Protein AF-A0A497QIM3-F1 (afdb_monomer_lite)

Structure (mmCIF, N/CA/C/O backbone):
data_AF-A0A497QIM3-F1
#
_entry.id   AF-A0A497QIM3-F1
#
loop_
_atom_site.group_PDB
_atom_site.id
_atom_site.type_symbol
_atom_site.label_atom_id
_atom_site.label_alt_id
_atom_site.label_comp_id
_atom_site.label_asym_id
_atom_site.label_entity_id
_atom_site.label_seq_id
_atom_site.pdbx_PDB_ins_code
_atom_site.Cartn_x
_atom_site.Cartn_y
_atom_site.Cartn_z
_atom_site.occupancy
_atom_site.B_iso_or_equiv
_atom_site.auth_seq_id
_atom_site.auth_comp_id
_atom_site.auth_asym_id
_atom_site.auth_atom_id
_atom_site.pdbx_PDB_model_num
ATOM 1 N N . MET A 1 1 ? -35.824 -14.764 31.416 1.00 35.06 1 MET A N 1
ATOM 2 C CA . MET A 1 1 ? -34.362 -14.624 31.220 1.00 35.06 1 MET A CA 1
ATOM 3 C C . MET A 1 1 ? -33.810 -15.926 30.644 1.00 35.06 1 MET A C 1
ATOM 5 O O . MET A 1 1 ? -33.451 -16.794 31.422 1.00 35.06 1 MET A O 1
ATOM 9 N N . ASN A 1 2 ? -33.848 -16.129 29.317 1.00 35.41 2 ASN A N 1
ATOM 10 C CA . ASN A 1 2 ? -33.230 -17.309 28.680 1.00 35.41 2 ASN A CA 1
ATOM 11 C C . ASN A 1 2 ? -33.174 -17.213 27.134 1.00 35.41 2 ASN A C 1
ATOM 13 O O . ASN A 1 2 ? -33.778 -18.017 26.432 1.00 35.41 2 ASN A O 1
ATOM 17 N N . SER A 1 3 ? -32.449 -16.236 26.577 1.00 32.94 3 SER A N 1
ATOM 18 C CA . SER A 1 3 ? -32.143 -16.199 25.126 1.00 32.94 3 SER A CA 1
ATOM 19 C C . SER A 1 3 ? -30.657 -15.991 24.793 1.00 32.94 3 SER A C 1
ATOM 21 O O . SER A 1 3 ? -30.294 -15.920 23.626 1.00 32.94 3 SER A O 1
ATOM 23 N N . GLN A 1 4 ? -29.773 -15.953 25.796 1.00 33.53 4 GLN A N 1
ATOM 24 C CA . GLN A 1 4 ? -28.358 -15.574 25.641 1.00 33.53 4 GLN A CA 1
ATOM 25 C C . GLN A 1 4 ? -27.407 -16.740 25.291 1.00 33.53 4 GLN A C 1
ATOM 27 O O . GLN A 1 4 ? -26.191 -16.570 25.295 1.00 33.53 4 GLN A O 1
ATOM 32 N N . LYS A 1 5 ? -27.930 -17.947 25.036 1.00 36.66 5 LYS A N 1
ATOM 33 C CA . LYS A 1 5 ? -27.136 -19.149 24.732 1.00 36.66 5 LYS A CA 1
ATOM 34 C C . LYS A 1 5 ? -27.319 -19.541 23.267 1.00 36.66 5 LYS A C 1
ATOM 36 O O . LYS A 1 5 ? -28.391 -20.018 22.908 1.00 36.66 5 LYS A O 1
ATOM 41 N N . ARG A 1 6 ? -26.219 -19.472 22.504 1.00 36.50 6 ARG A N 1
ATOM 42 C CA . ARG A 1 6 ? -26.021 -19.877 21.092 1.00 36.50 6 ARG A CA 1
ATOM 43 C C . ARG A 1 6 ? -26.348 -18.791 20.062 1.00 36.50 6 ARG A C 1
ATOM 45 O O . ARG A 1 6 ? -27.516 -18.636 19.729 1.00 36.50 6 ARG A O 1
ATOM 52 N N . LYS A 1 7 ? -25.315 -18.179 19.458 1.00 31.31 7 LYS A N 1
ATOM 53 C CA . LYS A 1 7 ? -25.100 -18.278 17.992 1.00 31.31 7 LYS A CA 1
ATOM 54 C C . LYS A 1 7 ? -23.905 -17.541 17.390 1.00 31.31 7 LYS A C 1
ATOM 56 O O . LYS A 1 7 ? -23.619 -17.818 16.235 1.00 31.31 7 LYS A O 1
ATOM 61 N N . ASP A 1 8 ? -23.139 -16.749 18.127 1.00 39.38 8 ASP A N 1
ATOM 62 C CA . ASP A 1 8 ? -22.091 -15.957 17.468 1.00 39.38 8 ASP A CA 1
ATOM 63 C C . ASP A 1 8 ? -20.700 -16.537 17.743 1.00 39.38 8 ASP A C 1
ATOM 65 O O . ASP A 1 8 ? -19.794 -15.860 18.223 1.00 39.38 8 ASP A O 1
ATOM 69 N N . LEU A 1 9 ? -20.509 -17.819 17.403 1.00 42.84 9 LEU A N 1
ATOM 70 C CA . LEU A 1 9 ? -19.175 -18.305 17.040 1.00 42.84 9 LEU A CA 1
ATOM 71 C C . LEU A 1 9 ? -18.867 -17.682 15.667 1.00 42.84 9 LEU A C 1
ATOM 73 O O . LEU A 1 9 ? -18.979 -18.321 14.624 1.00 42.84 9 LEU A O 1
ATOM 77 N N . ASN A 1 10 ? -18.626 -16.369 15.673 1.00 42.66 10 ASN A N 1
ATOM 78 C CA . ASN A 1 10 ? -18.356 -15.573 14.489 1.00 42.66 10 ASN A CA 1
ATOM 79 C C . ASN A 1 10 ? -17.142 -16.190 13.800 1.00 42.66 10 ASN A C 1
ATOM 81 O O . ASN A 1 10 ? -16.040 -16.195 14.353 1.00 42.66 10 ASN A O 1
ATOM 85 N N . TRP A 1 11 ? -17.363 -16.748 12.610 1.00 36.38 11 TRP A N 1
ATOM 86 C CA . TRP A 1 11 ? -16.309 -17.285 11.768 1.00 36.38 11 TRP A CA 1
ATOM 87 C C . TRP A 1 11 ? -15.350 -16.135 11.480 1.00 36.38 11 TRP A C 1
ATOM 89 O O . TRP A 1 11 ? -15.627 -15.269 10.647 1.00 36.38 11 TRP A O 1
ATOM 99 N N . LYS A 1 12 ? -14.237 -16.076 12.217 1.00 45.31 12 LYS A N 1
ATOM 100 C CA . LYS A 1 12 ? -13.144 -15.179 11.879 1.00 45.31 12 LYS A CA 1
ATOM 101 C C . LYS A 1 12 ? -12.632 -15.653 10.533 1.00 45.31 12 LYS A C 1
ATOM 103 O O . LYS A 1 12 ? -11.902 -16.634 10.434 1.00 45.31 12 LYS A O 1
ATOM 108 N N . ILE A 1 13 ? -13.061 -14.972 9.478 1.00 45.31 13 ILE A N 1
ATOM 109 C CA . ILE A 1 13 ? -12.403 -15.070 8.183 1.00 45.31 13 ILE A CA 1
ATOM 110 C C . ILE A 1 13 ? -10.922 -14.778 8.437 1.00 45.31 13 ILE A C 1
ATOM 112 O O . ILE A 1 13 ? -10.604 -13.932 9.272 1.00 45.31 13 ILE A O 1
ATOM 116 N N . LEU A 1 14 ? -10.031 -15.442 7.700 1.00 45.78 14 LEU A N 1
ATOM 117 C CA . LEU A 1 14 ? -8.564 -15.307 7.745 1.00 45.78 14 LEU A CA 1
ATOM 118 C C . LEU A 1 14 ? -8.046 -13.843 7.815 1.00 45.78 14 LEU A C 1
ATOM 120 O O . LEU A 1 14 ? -6.901 -13.591 8.169 1.00 45.78 14 LEU A O 1
ATOM 124 N N . LEU A 1 15 ? -8.900 -12.878 7.456 1.00 42.69 15 LEU A N 1
ATOM 125 C CA . LEU A 1 15 ? -8.660 -11.439 7.333 1.00 42.69 15 LEU A CA 1
ATOM 126 C C . LEU A 1 15 ? -9.148 -10.617 8.548 1.00 42.69 15 LEU A C 1
ATOM 128 O O . LEU A 1 15 ? -8.790 -9.446 8.695 1.00 42.69 15 LEU A O 1
ATOM 132 N N . SER A 1 16 ? -9.961 -11.207 9.425 1.00 47.41 16 SER A N 1
ATOM 133 C CA . SER A 1 16 ? -10.531 -10.576 10.619 1.00 47.41 16 SER A CA 1
ATOM 134 C C . SER A 1 16 ? -9.664 -10.898 11.834 1.00 47.41 16 SER A C 1
ATOM 136 O O . SER A 1 16 ? -9.977 -11.749 12.661 1.00 47.41 16 SER A O 1
ATOM 138 N N . HIS A 1 17 ? -8.537 -10.194 11.934 1.00 54.44 17 HIS A N 1
ATOM 139 C CA . HIS A 1 17 ? -7.589 -10.346 13.041 1.00 54.44 17 HIS A CA 1
ATOM 140 C C . HIS A 1 17 ? -8.057 -9.677 14.347 1.00 54.44 17 HIS A C 1
ATOM 142 O O . HIS A 1 17 ? -7.423 -9.848 15.385 1.00 54.44 17 HIS A O 1
ATOM 148 N N . HIS A 1 18 ? -9.160 -8.922 14.330 1.00 54.28 18 HIS A N 1
ATOM 149 C CA . HIS A 1 18 ? -9.648 -8.234 15.522 1.00 54.28 18 HIS A CA 1
ATOM 150 C C . HIS A 1 18 ? -10.508 -9.145 16.421 1.00 54.28 18 HIS A C 1
ATOM 152 O O . HIS A 1 18 ? -11.217 -10.027 15.929 1.00 54.28 18 HIS A O 1
ATOM 158 N N . PRO A 1 19 ? -10.449 -8.962 17.752 1.00 55.12 19 PRO A N 1
ATOM 159 C CA . PRO A 1 19 ? -11.425 -9.518 18.687 1.00 55.12 19 PRO A CA 1
ATOM 160 C C . PRO A 1 19 ? -12.845 -9.090 18.308 1.00 55.12 19 PRO A C 1
ATOM 162 O O . PRO A 1 19 ? -13.041 -7.946 17.896 1.00 55.12 19 PRO A O 1
ATOM 165 N N . SER A 1 20 ? -13.837 -9.956 18.526 1.00 57.44 20 SER A N 1
ATOM 166 C CA . SER A 1 20 ? -15.252 -9.561 18.505 1.00 57.44 20 SER A CA 1
ATOM 167 C C . SER A 1 20 ? -15.538 -8.731 19.764 1.00 57.44 20 SER A C 1
ATOM 169 O O . SER A 1 20 ? -16.078 -9.228 20.745 1.00 57.44 20 SER A O 1
ATOM 171 N N . CYS A 1 21 ? -15.051 -7.491 19.783 1.00 63.94 21 CYS A N 1
ATOM 172 C CA . CYS A 1 21 ? -15.112 -6.577 20.917 1.00 63.94 21 CYS A CA 1
ATOM 173 C C . CYS A 1 21 ? -15.753 -5.253 20.466 1.00 63.94 21 CYS A C 1
ATOM 175 O O . CYS A 1 21 ? -15.359 -4.735 19.416 1.00 63.94 21 CYS A O 1
ATOM 177 N N . PRO A 1 22 ? -16.688 -4.668 21.247 1.00 63.84 22 PRO A N 1
ATOM 178 C CA . PRO A 1 22 ? -17.371 -3.417 20.894 1.00 63.84 22 PRO A CA 1
ATOM 179 C C . PRO A 1 22 ? -16.413 -2.263 20.569 1.00 63.84 22 PRO A C 1
ATOM 181 O O . PRO A 1 22 ? -16.689 -1.438 19.705 1.00 63.84 22 PRO A O 1
ATOM 184 N N . ALA A 1 23 ? -15.230 -2.247 21.192 1.00 61.44 23 ALA A N 1
ATOM 185 C CA . ALA A 1 23 ? -14.195 -1.249 20.925 1.00 61.44 23 ALA A CA 1
ATOM 186 C C . ALA A 1 23 ? -13.666 -1.269 19.472 1.00 61.44 23 ALA A C 1
ATOM 188 O O . ALA A 1 23 ? -13.084 -0.286 19.018 1.00 61.44 23 ALA A O 1
ATOM 189 N N . TYR A 1 24 ? -13.873 -2.364 18.731 1.00 65.38 24 TYR A N 1
ATOM 190 C CA . TYR A 1 24 ? -13.422 -2.544 17.347 1.00 65.38 24 TYR A CA 1
ATOM 191 C C . TYR A 1 24 ? -14.570 -2.555 16.322 1.00 65.38 24 TYR A C 1
ATOM 193 O O . TYR A 1 24 ? -14.322 -2.779 15.138 1.00 65.38 24 TYR A O 1
ATOM 201 N N . GLU A 1 25 ? -15.809 -2.240 16.714 1.00 67.50 25 GLU A N 1
ATOM 202 C CA . GLU A 1 25 ? -16.982 -2.239 15.817 1.00 67.50 25 GLU A CA 1
ATOM 203 C C . GLU A 1 25 ? -16.851 -1.246 14.638 1.00 67.50 25 GLU A C 1
ATOM 205 O O . GLU A 1 25 ? -17.454 -1.398 13.572 1.00 67.50 25 GLU A O 1
ATOM 210 N N . ASN A 1 26 ? -15.988 -0.237 14.788 1.00 68.00 26 ASN A N 1
ATOM 211 C CA . ASN A 1 26 ? -15.652 0.727 13.736 1.00 68.00 26 ASN A CA 1
ATOM 212 C C . ASN A 1 26 ? -14.517 0.274 12.795 1.00 68.00 26 ASN A C 1
ATOM 214 O O . ASN A 1 26 ? -14.094 1.021 11.908 1.00 68.00 26 ASN A O 1
ATOM 218 N N . HIS A 1 27 ? -13.986 -0.933 12.983 1.00 69.25 27 HIS A N 1
ATOM 219 C CA . HIS A 1 27 ? -12.956 -1.539 12.132 1.00 69.25 27 HIS A CA 1
ATOM 220 C C . HIS A 1 27 ? -13.502 -2.670 11.256 1.00 69.25 27 HIS A C 1
ATOM 222 O O . HIS A 1 27 ? -12.834 -3.082 10.301 1.00 69.25 27 HIS A O 1
ATOM 228 N N . THR A 1 28 ? -14.722 -3.124 11.538 1.00 73.00 28 THR A N 1
ATOM 229 C CA . THR A 1 28 ? -15.399 -4.187 10.805 1.00 73.00 28 THR A CA 1
ATOM 230 C C . THR A 1 28 ? -16.714 -3.701 10.194 1.00 73.00 28 THR A C 1
ATOM 232 O O . THR A 1 28 ? -17.283 -2.671 10.570 1.00 73.00 28 THR A O 1
ATOM 235 N N . PHE A 1 29 ? -17.192 -4.434 9.195 1.00 73.62 29 PHE A N 1
ATOM 236 C CA . PHE A 1 29 ? -18.553 -4.316 8.683 1.00 73.62 29 PHE A CA 1
ATOM 237 C C . PHE A 1 29 ? -19.108 -5.712 8.392 1.00 73.62 29 PHE A C 1
ATOM 239 O O . PHE A 1 29 ? -18.349 -6.651 8.147 1.00 73.62 29 PHE A O 1
ATOM 246 N N . LYS A 1 30 ? -20.435 -5.852 8.449 1.00 74.50 30 LYS A N 1
ATOM 247 C CA . LYS A 1 30 ? -21.122 -7.119 8.186 1.00 74.50 30 LYS A CA 1
ATOM 248 C C . LYS A 1 30 ? -21.585 -7.162 6.736 1.00 74.50 30 LYS A C 1
ATOM 250 O O . LYS A 1 30 ? -22.287 -6.257 6.291 1.00 74.50 30 LYS A O 1
ATOM 255 N N . LEU A 1 31 ? -21.208 -8.213 6.015 1.00 76.69 31 LEU A N 1
ATOM 256 C CA . LEU A 1 31 ? -21.650 -8.476 4.646 1.00 76.69 31 LEU A CA 1
ATOM 257 C C . LEU A 1 31 ? -21.950 -9.970 4.504 1.00 76.69 31 LEU A C 1
ATOM 259 O O . LEU A 1 31 ? -21.111 -10.796 4.857 1.00 76.69 31 LEU A O 1
ATOM 263 N N . PHE A 1 32 ? -23.148 -10.314 4.020 1.00 72.94 32 PHE A N 1
ATOM 264 C CA . PHE A 1 32 ? -23.642 -11.699 3.918 1.00 72.94 32 PHE A CA 1
ATOM 265 C C . PHE A 1 32 ? -23.558 -12.501 5.232 1.00 72.94 32 PHE A C 1
ATOM 267 O O . PHE A 1 32 ? -23.249 -13.687 5.231 1.00 72.94 32 PHE A O 1
ATOM 274 N N . GLY A 1 33 ? -23.802 -11.846 6.371 1.00 69.44 33 GLY A N 1
ATOM 275 C CA . GLY A 1 33 ? -23.713 -12.480 7.692 1.00 69.44 33 GLY A CA 1
ATOM 276 C C . GLY A 1 33 ? -22.284 -12.736 8.188 1.00 69.44 33 GLY A C 1
ATOM 277 O O . GLY A 1 33 ? -22.120 -13.269 9.279 1.00 69.44 33 GLY A O 1
ATOM 278 N N . LEU A 1 34 ? -21.261 -12.329 7.429 1.00 69.06 34 LEU A N 1
ATOM 279 C CA . LEU A 1 34 ? -19.849 -12.458 7.785 1.00 69.06 34 LEU A CA 1
ATOM 280 C C . LEU A 1 34 ? -19.259 -11.099 8.188 1.00 69.06 34 LEU A C 1
ATOM 282 O O . LEU A 1 34 ? -19.627 -10.062 7.632 1.00 69.06 34 LEU A O 1
ATOM 286 N N . GLU A 1 35 ? -18.328 -11.101 9.145 1.00 69.75 35 GLU A N 1
ATOM 287 C CA . GLU A 1 35 ? -17.617 -9.901 9.602 1.00 69.75 35 GLU A CA 1
ATOM 288 C C . GLU A 1 35 ? -16.301 -9.706 8.846 1.00 69.75 35 GLU A C 1
ATOM 290 O O . GLU A 1 35 ? -15.386 -10.531 8.921 1.00 69.75 35 GLU A O 1
ATOM 295 N N . TRP A 1 36 ? -16.189 -8.572 8.156 1.00 73.31 36 TRP A N 1
ATOM 296 C CA . TRP A 1 36 ? -15.047 -8.225 7.317 1.00 73.31 36 TRP A CA 1
ATOM 297 C C . TRP A 1 36 ? -14.266 -7.052 7.898 1.00 73.31 36 TRP A C 1
ATOM 299 O O . TRP A 1 36 ? -14.839 -6.019 8.249 1.00 73.31 36 TRP A O 1
ATOM 309 N N . CYS A 1 37 ? -12.938 -7.175 7.942 1.00 78.81 37 CYS A N 1
ATOM 310 C CA . CYS A 1 37 ? -12.051 -6.054 8.237 1.00 78.81 37 CYS A CA 1
ATOM 311 C C . CYS A 1 37 ? -12.083 -5.044 7.082 1.00 78.81 37 CYS A C 1
ATOM 313 O O . CYS A 1 37 ? -11.696 -5.378 5.960 1.00 78.81 37 CYS A O 1
ATOM 315 N N . ILE A 1 38 ? -12.470 -3.794 7.364 1.00 79.69 38 ILE A N 1
ATOM 316 C CA . ILE A 1 38 ? -12.506 -2.705 6.368 1.00 79.69 38 ILE A CA 1
ATOM 317 C C . ILE A 1 38 ? -11.143 -2.560 5.678 1.00 79.69 38 ILE A C 1
ATOM 319 O O . ILE A 1 38 ? -11.066 -2.390 4.464 1.00 79.69 38 ILE A O 1
ATOM 323 N N . GLY A 1 39 ? -10.058 -2.661 6.453 1.00 76.00 39 GLY A N 1
ATOM 324 C CA . GLY A 1 39 ? -8.698 -2.512 5.945 1.00 76.00 39 GLY A CA 1
ATOM 325 C C . GLY A 1 39 ? -8.321 -3.579 4.921 1.00 76.00 39 GLY A C 1
ATOM 326 O O . GLY A 1 39 ? -7.822 -3.237 3.857 1.00 76.00 39 GLY A O 1
ATOM 327 N N . CYS A 1 40 ? -8.583 -4.850 5.219 1.00 79.50 40 CYS A N 1
ATOM 328 C CA . CYS A 1 40 ? -8.202 -5.956 4.342 1.00 79.50 40 CYS A CA 1
ATOM 329 C C . CYS A 1 40 ? -9.155 -6.098 3.151 1.00 79.50 40 CYS A C 1
ATOM 331 O O . CYS A 1 40 ? -8.703 -6.310 2.028 1.00 79.50 40 CYS A O 1
ATOM 333 N N . PHE A 1 41 ? -10.461 -5.944 3.388 1.00 85.88 41 PHE A N 1
ATOM 334 C CA . PHE A 1 41 ? -11.473 -6.090 2.346 1.00 85.88 41 PHE A CA 1
ATOM 335 C C . PHE A 1 41 ? -11.386 -4.993 1.286 1.00 85.88 41 PHE A C 1
ATOM 337 O O . PHE A 1 41 ? -11.639 -5.265 0.123 1.00 85.88 41 PHE A O 1
ATOM 344 N N . ILE A 1 42 ? -11.017 -3.766 1.662 1.00 88.44 42 ILE A N 1
ATOM 345 C CA . ILE A 1 42 ? -10.811 -2.688 0.689 1.00 88.44 42 ILE A CA 1
ATOM 346 C C . ILE A 1 42 ? -9.366 -2.675 0.187 1.00 88.44 42 ILE A C 1
ATOM 348 O O . ILE A 1 42 ? -9.128 -2.590 -1.012 1.00 88.44 42 ILE A O 1
ATOM 352 N N . GLY A 1 43 ? -8.389 -2.802 1.088 1.00 87.69 43 GLY A N 1
ATOM 353 C CA . GLY A 1 43 ? -6.976 -2.647 0.751 1.00 87.69 43 GLY A CA 1
ATOM 354 C C . GLY A 1 43 ? -6.469 -3.664 -0.272 1.00 87.69 43 GLY A C 1
ATOM 355 O O . GLY A 1 43 ? -5.807 -3.267 -1.228 1.00 87.69 43 GLY A O 1
ATOM 356 N N . PHE A 1 44 ? -6.792 -4.956 -0.118 1.00 86.88 44 PHE A N 1
ATOM 357 C CA . PHE A 1 44 ? -6.284 -5.987 -1.033 1.00 86.88 44 PHE A CA 1
ATOM 358 C C . PHE A 1 44 ? -6.877 -5.898 -2.443 1.00 86.88 44 PHE A C 1
ATOM 360 O O . PHE A 1 44 ? -6.093 -5.879 -3.395 1.00 86.88 44 PHE A O 1
ATOM 367 N N . PRO A 1 45 ? -8.207 -5.774 -2.629 1.00 92.50 45 PRO A N 1
ATOM 368 C CA . PRO A 1 45 ? -8.761 -5.559 -3.961 1.00 92.50 45 PRO A CA 1
ATOM 369 C C . PRO A 1 45 ? -8.266 -4.263 -4.602 1.00 92.50 45 PRO A C 1
ATOM 371 O O . PRO A 1 45 ? -7.955 -4.263 -5.789 1.00 92.50 45 PRO A O 1
ATOM 374 N N . SER A 1 46 ? -8.127 -3.175 -3.835 1.00 94.44 46 SER A N 1
ATOM 375 C CA . SER A 1 46 ? -7.589 -1.916 -4.363 1.00 94.44 46 SER A CA 1
ATOM 376 C C . SER A 1 46 ? -6.128 -2.031 -4.797 1.00 94.44 46 SER A C 1
ATOM 378 O O . SER A 1 46 ? -5.770 -1.486 -5.837 1.00 94.44 46 SER A O 1
ATOM 380 N N . LEU A 1 47 ? -5.297 -2.780 -4.065 1.00 93.81 47 LEU A N 1
ATOM 381 C CA . LEU A 1 47 ? -3.925 -3.090 -4.478 1.00 93.81 47 LEU A CA 1
ATOM 382 C C . LEU A 1 47 ? -3.893 -3.866 -5.794 1.00 93.81 47 LEU A C 1
ATOM 384 O O . LEU A 1 47 ? -3.207 -3.458 -6.729 1.00 93.81 47 LEU A O 1
ATOM 388 N N . ALA A 1 48 ? -4.659 -4.955 -5.882 1.00 94.62 48 ALA A N 1
ATOM 389 C CA . ALA A 1 48 ? -4.735 -5.766 -7.092 1.00 94.62 48 ALA A CA 1
ATOM 390 C C . ALA A 1 48 ? -5.222 -4.939 -8.293 1.00 94.62 48 ALA A C 1
ATOM 392 O O . ALA A 1 48 ? -4.621 -4.988 -9.365 1.00 94.62 48 ALA A O 1
ATOM 393 N N . MET A 1 49 ? -6.258 -4.119 -8.095 1.00 95.69 49 MET A N 1
ATOM 394 C CA . MET A 1 49 ? -6.780 -3.222 -9.123 1.00 95.69 49 MET A CA 1
ATOM 395 C C . MET A 1 49 ? -5.733 -2.192 -9.561 1.00 95.69 49 MET A C 1
ATOM 397 O O . MET A 1 49 ? -5.535 -1.992 -10.757 1.00 95.69 49 MET A O 1
ATOM 401 N N . GLY A 1 50 ? -5.017 -1.579 -8.612 1.00 96.19 50 GLY A N 1
ATOM 402 C CA . GLY A 1 50 ? -3.934 -0.638 -8.902 1.00 96.19 50 GLY A CA 1
ATOM 403 C C . GLY A 1 50 ? -2.819 -1.267 -9.738 1.00 96.19 50 GLY A C 1
ATOM 404 O O . GLY A 1 50 ? -2.361 -0.651 -10.698 1.00 96.19 50 GLY A O 1
ATOM 405 N N . ILE A 1 51 ? -2.435 -2.512 -9.431 1.00 96.38 51 ILE A N 1
ATOM 406 C CA . ILE A 1 51 ? -1.440 -3.269 -10.206 1.00 96.38 51 ILE A CA 1
ATOM 407 C C . ILE A 1 51 ? -1.940 -3.520 -11.632 1.00 96.38 51 ILE A C 1
ATOM 409 O O . ILE A 1 51 ? -1.237 -3.199 -12.587 1.00 96.38 51 ILE A O 1
ATOM 413 N N . ILE A 1 52 ? -3.151 -4.064 -11.788 1.00 96.75 52 ILE A N 1
ATOM 414 C CA . ILE A 1 52 ? -3.709 -4.416 -13.103 1.00 96.75 52 ILE A CA 1
ATOM 415 C C . ILE A 1 52 ? -3.835 -3.167 -13.982 1.00 96.75 52 ILE A C 1
ATOM 417 O O . ILE A 1 52 ? -3.332 -3.151 -15.105 1.00 96.75 52 ILE A O 1
ATOM 421 N N . LEU A 1 53 ? -4.454 -2.104 -13.462 1.00 95.56 53 LEU A N 1
ATOM 422 C CA . LEU A 1 53 ? -4.679 -0.871 -14.215 1.00 95.56 53 LEU A CA 1
ATOM 423 C C . LEU A 1 53 ? -3.364 -0.170 -14.571 1.00 95.56 53 LEU A C 1
ATOM 425 O O . LEU A 1 53 ? -3.192 0.246 -15.716 1.00 95.56 53 LEU A O 1
ATOM 429 N N . SER A 1 54 ? -2.425 -0.069 -13.622 1.00 95.94 54 SER A N 1
ATOM 430 C CA . SER A 1 54 ? -1.115 0.541 -13.878 1.00 95.94 54 SER A CA 1
ATOM 431 C C . SER A 1 54 ? -0.328 -0.254 -14.921 1.00 95.94 54 SER A C 1
ATOM 433 O O . SER A 1 54 ? 0.204 0.325 -15.868 1.00 95.94 54 SER A O 1
ATOM 435 N N . HIS A 1 55 ? -0.327 -1.587 -14.817 1.00 95.75 55 HIS A N 1
ATOM 436 C CA . HIS A 1 55 ? 0.366 -2.449 -15.769 1.00 95.75 55 HIS A CA 1
ATOM 437 C C . HIS A 1 55 ? -0.217 -2.322 -17.178 1.00 95.75 55 HIS A C 1
ATOM 439 O O . HIS A 1 55 ? 0.533 -2.086 -18.122 1.00 95.75 55 HIS A O 1
ATOM 445 N N . MET A 1 56 ? -1.545 -2.398 -17.327 1.00 95.31 56 MET A N 1
ATOM 446 C CA . MET A 1 56 ? -2.210 -2.220 -18.623 1.00 95.31 56 MET A CA 1
ATOM 447 C C . MET A 1 56 ? -1.920 -0.842 -19.234 1.00 95.31 56 MET A C 1
ATOM 449 O O . MET A 1 56 ? -1.676 -0.736 -20.437 1.00 95.31 56 MET A O 1
ATOM 453 N N . TRP A 1 57 ? -1.926 0.211 -18.412 1.00 94.06 57 TRP A N 1
ATOM 454 C CA . TRP A 1 57 ? -1.682 1.579 -18.862 1.00 94.06 57 TRP A CA 1
ATOM 455 C C . TRP A 1 57 ? -0.247 1.795 -19.350 1.00 94.06 57 TRP A C 1
ATOM 457 O O . TRP A 1 57 ? -0.044 2.318 -20.448 1.00 94.06 57 TRP A O 1
ATOM 467 N N . ILE A 1 58 ? 0.740 1.366 -18.556 1.00 94.75 58 ILE A N 1
ATOM 468 C CA . ILE A 1 58 ? 2.166 1.499 -18.878 1.00 94.75 58 ILE A CA 1
ATOM 469 C C . ILE A 1 58 ? 2.540 0.605 -20.060 1.00 94.75 58 ILE A C 1
ATOM 471 O O . ILE A 1 58 ? 3.280 1.035 -20.939 1.00 94.75 58 ILE A O 1
ATOM 475 N N . HIS A 1 59 ? 2.010 -0.620 -20.120 1.00 93.06 59 HIS A N 1
ATOM 476 C CA . HIS A 1 59 ? 2.289 -1.533 -21.224 1.00 93.06 59 HIS A CA 1
ATOM 477 C C . HIS A 1 59 ? 1.804 -0.975 -22.568 1.00 93.06 59 HIS A C 1
ATOM 479 O O . HIS A 1 59 ? 2.511 -1.085 -23.566 1.00 93.06 59 HIS A O 1
ATOM 485 N N . ARG A 1 60 ? 0.629 -0.328 -22.592 1.00 92.38 60 ARG A N 1
ATOM 486 C CA . ARG A 1 60 ? 0.100 0.324 -23.799 1.00 92.38 60 ARG A CA 1
ATOM 487 C C . ARG A 1 60 ? 0.867 1.594 -24.176 1.00 92.38 60 ARG A C 1
ATOM 489 O O 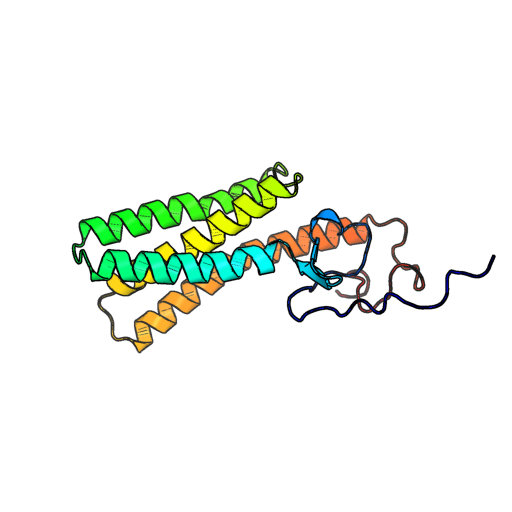. ARG A 1 60 ? 0.983 1.889 -25.360 1.00 92.38 60 ARG A O 1
ATOM 496 N N . ASN A 1 61 ? 1.359 2.345 -23.192 1.00 90.94 61 ASN A N 1
ATOM 497 C CA . ASN A 1 61 ? 2.014 3.636 -23.398 1.00 90.94 61 ASN A CA 1
ATOM 498 C C . ASN A 1 61 ? 3.421 3.625 -22.786 1.00 90.94 61 ASN A C 1
ATOM 500 O O . ASN A 1 61 ? 3.677 4.275 -21.769 1.00 90.94 61 ASN A O 1
ATOM 504 N N . TYR A 1 62 ? 4.327 2.857 -23.392 1.00 89.62 62 TYR A N 1
ATOM 505 C CA . TYR A 1 62 ? 5.664 2.610 -22.852 1.00 89.62 62 TYR A CA 1
ATOM 506 C C . TYR A 1 62 ? 6.609 3.808 -23.047 1.00 89.62 62 TYR A C 1
ATOM 508 O O . TYR A 1 62 ? 7.532 3.786 -23.858 1.00 89.62 62 TYR A O 1
ATOM 516 N N . HIS A 1 63 ? 6.366 4.871 -22.284 1.00 94.06 63 HIS A N 1
ATOM 517 C CA . HIS A 1 63 ? 7.202 6.064 -22.225 1.00 94.06 63 HIS A CA 1
ATOM 518 C C . HIS A 1 63 ? 7.626 6.332 -20.783 1.00 94.06 63 HIS A C 1
ATOM 520 O O . HIS A 1 63 ? 6.808 6.275 -19.863 1.00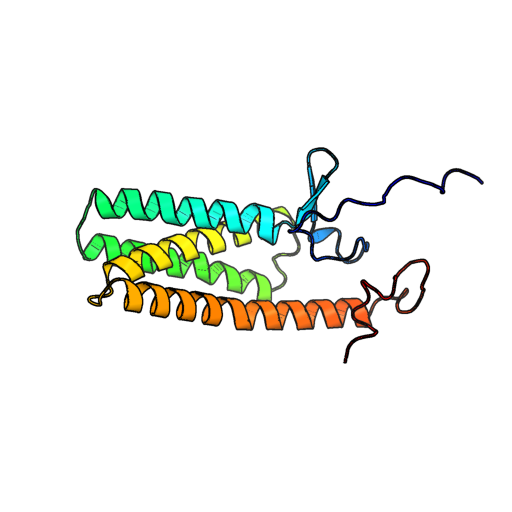 94.06 63 HIS A O 1
ATOM 526 N N . THR A 1 64 ? 8.899 6.678 -20.586 1.00 92.38 64 THR A N 1
ATOM 527 C CA . THR A 1 64 ? 9.468 6.952 -19.257 1.00 92.38 64 THR A CA 1
ATOM 528 C C . THR A 1 64 ? 8.687 8.026 -18.502 1.00 92.38 64 THR A C 1
ATOM 530 O O . THR A 1 64 ? 8.437 7.874 -17.310 1.00 92.38 64 THR A O 1
ATOM 533 N N . GLU A 1 65 ? 8.225 9.070 -19.193 1.00 95.00 65 GLU A N 1
ATOM 534 C CA . GLU A 1 65 ? 7.414 10.146 -18.606 1.00 95.00 65 GLU A CA 1
ATOM 535 C C . GLU A 1 65 ? 6.113 9.620 -17.986 1.00 95.00 65 GLU A C 1
ATOM 537 O O . GLU A 1 65 ? 5.755 9.994 -16.872 1.00 95.00 65 GLU A O 1
ATOM 542 N N . ILE A 1 66 ? 5.438 8.686 -18.662 1.00 94.69 66 ILE A N 1
ATOM 543 C CA . ILE A 1 66 ? 4.186 8.086 -18.187 1.00 94.69 66 ILE A CA 1
ATOM 544 C C . ILE A 1 66 ? 4.439 7.218 -16.955 1.00 94.69 66 ILE A C 1
ATOM 546 O O . ILE A 1 66 ? 3.649 7.244 -16.011 1.00 94.69 66 ILE A O 1
ATOM 550 N N . ILE A 1 67 ? 5.553 6.483 -16.936 1.00 95.75 67 ILE A N 1
ATOM 551 C CA . ILE A 1 67 ? 5.953 5.662 -15.789 1.00 95.75 67 ILE A CA 1
ATOM 552 C C . ILE A 1 67 ? 6.243 6.552 -14.571 1.00 95.75 67 ILE A C 1
ATOM 554 O O . ILE A 1 67 ? 5.780 6.263 -13.468 1.00 95.75 67 ILE A O 1
ATOM 558 N N . VAL A 1 68 ? 6.954 7.668 -14.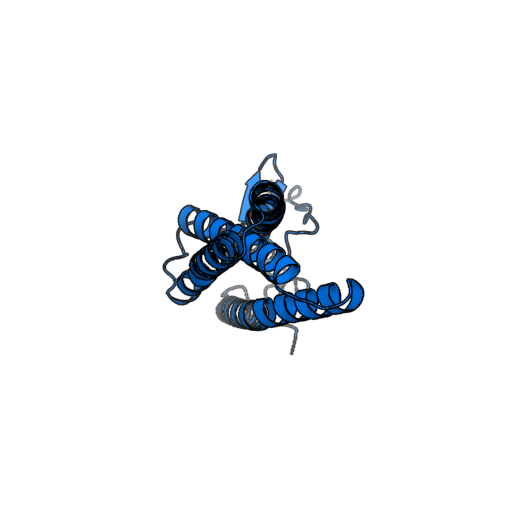762 1.00 95.69 68 VAL A N 1
ATOM 559 C CA . VAL A 1 68 ? 7.256 8.625 -13.685 1.00 95.69 68 VAL A CA 1
ATOM 560 C C . VAL A 1 68 ? 5.986 9.315 -13.179 1.00 95.69 68 VAL A C 1
ATOM 562 O O . VAL A 1 68 ? 5.795 9.420 -11.969 1.00 95.69 68 VAL A O 1
ATOM 565 N N . LEU A 1 69 ? 5.078 9.727 -14.067 1.00 95.81 69 LEU A N 1
ATOM 566 C CA . LEU A 1 69 ? 3.784 10.293 -13.672 1.00 95.81 69 LEU A CA 1
ATOM 567 C C . LEU A 1 69 ? 2.939 9.289 -12.876 1.00 95.81 69 LEU A C 1
ATOM 569 O O . LEU A 1 69 ? 2.342 9.658 -11.864 1.00 95.81 69 LEU A O 1
ATOM 573 N N . ASN A 1 70 ? 2.923 8.016 -13.287 1.00 95.50 70 ASN A N 1
ATOM 574 C CA . ASN A 1 70 ? 2.234 6.953 -12.555 1.00 95.50 70 ASN A CA 1
ATOM 575 C C . ASN A 1 70 ? 2.827 6.760 -11.150 1.00 95.50 70 ASN A C 1
ATOM 577 O O . ASN A 1 70 ? 2.074 6.654 -10.182 1.00 95.50 70 ASN A O 1
ATOM 581 N N . LEU A 1 71 ? 4.159 6.805 -11.023 1.00 95.88 71 LEU A N 1
ATOM 582 C CA . LEU A 1 71 ? 4.850 6.740 -9.736 1.00 95.88 71 LEU A CA 1
ATOM 583 C C . LEU A 1 71 ? 4.483 7.920 -8.829 1.00 95.88 71 LEU A C 1
ATOM 585 O O . LEU A 1 71 ? 4.132 7.703 -7.671 1.00 95.88 71 LEU A O 1
ATOM 589 N N . ILE A 1 72 ? 4.528 9.154 -9.343 1.00 96.75 72 ILE A N 1
ATOM 590 C CA . ILE A 1 72 ? 4.176 10.363 -8.580 1.00 96.75 72 ILE A CA 1
ATOM 591 C C . ILE A 1 72 ? 2.732 10.271 -8.086 1.00 96.75 72 ILE A C 1
ATOM 593 O O . ILE A 1 72 ? 2.470 10.473 -6.901 1.00 96.75 72 ILE A O 1
ATOM 597 N N . PHE A 1 73 ? 1.800 9.904 -8.967 1.00 96.56 73 PHE A N 1
ATOM 598 C CA . PHE A 1 73 ? 0.397 9.742 -8.598 1.00 96.56 73 PHE A CA 1
ATOM 599 C C . PHE A 1 73 ? 0.205 8.625 -7.561 1.00 96.56 73 PHE A C 1
ATOM 601 O O . PHE A 1 73 ? -0.534 8.795 -6.590 1.00 96.56 73 PHE A O 1
ATOM 608 N N . GLY A 1 74 ? 0.932 7.514 -7.704 1.00 96.00 74 GLY A N 1
ATOM 609 C CA . GLY A 1 74 ? 0.960 6.433 -6.723 1.00 96.00 74 GLY A CA 1
ATOM 610 C C . GLY A 1 74 ? 1.433 6.896 -5.343 1.00 96.00 74 GLY A C 1
ATOM 611 O O . GLY A 1 74 ? 0.776 6.602 -4.344 1.00 96.00 74 GLY A O 1
ATOM 612 N N . ILE A 1 75 ? 2.517 7.679 -5.279 1.00 94.75 75 ILE A N 1
ATOM 613 C CA . ILE A 1 75 ? 3.033 8.275 -4.036 1.00 94.75 75 ILE A CA 1
ATOM 614 C C . ILE A 1 75 ? 1.998 9.221 -3.423 1.00 94.75 75 ILE A C 1
ATOM 616 O O . ILE A 1 75 ? 1.711 9.111 -2.232 1.00 94.75 75 ILE A O 1
ATOM 620 N N . MET A 1 76 ? 1.384 10.103 -4.218 1.00 95.56 76 MET A N 1
ATOM 621 C CA . MET A 1 76 ? 0.340 11.015 -3.735 1.00 95.56 76 MET A CA 1
ATOM 622 C C . MET A 1 76 ? -0.837 10.263 -3.105 1.00 95.56 76 MET A C 1
ATOM 624 O O . MET A 1 76 ? -1.291 10.633 -2.023 1.00 95.56 76 MET A O 1
ATOM 628 N N . LEU A 1 77 ? -1.309 9.187 -3.741 1.00 94.94 77 LEU A N 1
ATOM 629 C CA . LEU A 1 77 ? -2.373 8.346 -3.191 1.00 94.94 77 LEU A CA 1
ATOM 630 C C . LEU A 1 77 ? -1.929 7.594 -1.932 1.00 94.94 77 LEU A C 1
ATOM 632 O O . LEU A 1 77 ? -2.688 7.504 -0.970 1.00 94.94 77 LEU A O 1
ATOM 636 N N . PHE A 1 78 ? -0.694 7.093 -1.897 1.00 91.50 78 PHE A N 1
ATOM 637 C CA . PHE A 1 78 ? -0.153 6.409 -0.724 1.00 91.50 78 PHE A CA 1
ATOM 638 C C . PHE A 1 78 ? -0.050 7.339 0.497 1.00 91.50 78 PHE A C 1
ATOM 640 O O . PHE A 1 78 ? -0.335 6.924 1.623 1.00 91.50 78 PHE A O 1
ATOM 647 N N . LEU A 1 79 ? 0.252 8.625 0.284 1.00 90.69 79 LEU A N 1
ATOM 648 C CA . LEU A 1 79 ? 0.303 9.639 1.344 1.00 90.69 79 LEU A CA 1
ATOM 649 C C . LEU A 1 79 ? -1.041 9.858 2.054 1.00 90.69 79 LEU A C 1
ATOM 651 O O . LEU A 1 79 ? -1.044 10.353 3.183 1.00 90.69 79 LEU A O 1
ATOM 655 N N . PHE A 1 80 ? -2.172 9.401 1.498 1.00 89.38 80 PHE A N 1
ATOM 656 C CA . PHE A 1 80 ? -3.445 9.382 2.230 1.00 89.38 80 PHE A CA 1
ATOM 657 C C . PHE A 1 80 ? -3.377 8.541 3.514 1.00 89.38 80 PHE A C 1
ATOM 659 O O . PHE A 1 80 ? -4.193 8.722 4.418 1.00 89.38 80 PHE A O 1
ATOM 666 N N . GLN A 1 81 ? -2.382 7.663 3.669 1.00 84.94 81 GLN A N 1
ATOM 667 C CA . GLN A 1 81 ? -2.095 6.999 4.941 1.00 84.94 81 GLN A CA 1
ATOM 668 C C . GLN A 1 81 ? -1.879 7.994 6.096 1.00 84.94 81 GLN A C 1
ATOM 670 O O . GLN A 1 81 ? -2.258 7.684 7.227 1.00 84.94 81 GLN A O 1
ATOM 675 N N . MET A 1 82 ? -1.384 9.208 5.831 1.00 82.75 82 MET A N 1
ATOM 676 C CA . MET A 1 82 ? -1.192 10.243 6.856 1.00 82.75 82 MET A CA 1
ATOM 677 C C . MET A 1 82 ? -2.509 10.718 7.480 1.00 82.75 82 MET A C 1
ATOM 679 O O . MET A 1 82 ? -2.529 11.054 8.661 1.00 82.75 82 MET A O 1
ATOM 683 N N . LEU A 1 83 ? -3.645 10.624 6.774 1.00 81.56 83 LEU A N 1
ATOM 684 C CA . LEU A 1 83 ? -4.964 10.917 7.359 1.00 81.56 83 LEU A CA 1
ATOM 685 C C . LEU A 1 83 ? -5.309 9.970 8.523 1.00 81.56 83 LEU A C 1
ATOM 687 O O . LEU A 1 83 ? -6.146 10.302 9.359 1.00 81.56 83 LEU A O 1
ATOM 691 N N . SER A 1 84 ? -4.659 8.801 8.616 1.00 73.19 84 SER A N 1
ATOM 692 C CA . SER A 1 84 ? -4.861 7.867 9.731 1.00 73.19 84 SER A CA 1
ATOM 693 C C . SER A 1 84 ? -4.255 8.393 11.032 1.00 73.19 84 SER A C 1
ATOM 695 O O . SER A 1 84 ? -4.643 7.909 12.095 1.00 73.19 84 SER A O 1
ATOM 697 N N . LEU A 1 85 ? -3.291 9.316 10.952 1.00 71.12 85 LEU A N 1
ATOM 698 C CA . LEU A 1 85 ? -2.617 9.900 12.111 1.00 71.12 85 LEU A CA 1
ATOM 699 C C . LEU A 1 85 ? -3.454 11.007 12.754 1.00 71.12 85 LEU A C 1
ATOM 701 O O . LEU A 1 85 ? -3.439 11.143 13.969 1.00 71.12 85 LEU A O 1
ATOM 705 N N . PHE A 1 86 ? -4.227 11.747 11.956 1.00 67.81 86 PHE A N 1
ATOM 706 C CA . PHE A 1 86 ? -5.018 12.891 12.420 1.00 67.81 86 PHE A CA 1
ATOM 707 C C . PHE A 1 86 ? -6.380 12.521 13.027 1.00 67.81 86 PHE A C 1
ATOM 709 O O . PHE A 1 86 ? -7.200 13.400 13.247 1.00 67.81 86 PHE A O 1
ATOM 716 N N . GLU A 1 87 ? -6.668 11.234 13.243 1.00 66.12 87 GLU A N 1
ATOM 717 C CA . GLU A 1 87 ? -7.944 10.737 13.803 1.00 66.12 87 GLU A CA 1
ATOM 718 C C . GLU A 1 87 ? -9.215 11.107 12.999 1.00 66.12 87 GLU A C 1
ATOM 720 O O . GLU A 1 87 ? -10.296 10.609 13.281 1.00 66.12 87 GLU A O 1
ATOM 725 N N . ILE A 1 88 ? -9.088 11.824 11.876 1.00 61.19 88 ILE A N 1
ATOM 726 C CA . ILE A 1 88 ? -10.172 12.148 10.923 1.00 61.19 88 ILE A CA 1
ATOM 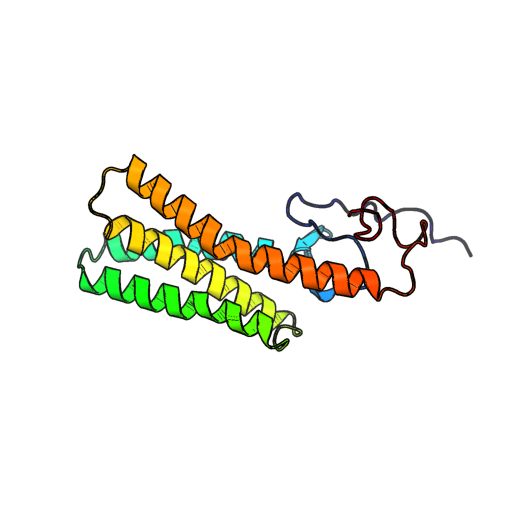727 C C . ILE A 1 88 ? -10.810 10.870 10.317 1.00 61.19 88 ILE A C 1
ATOM 729 O O . ILE A 1 88 ? -11.937 10.881 9.818 1.00 61.19 88 ILE A O 1
ATOM 733 N N . SER A 1 89 ? -10.112 9.732 10.407 1.00 60.69 89 SER A N 1
ATOM 734 C CA . SER A 1 89 ? -10.520 8.399 9.930 1.00 60.69 89 SER A CA 1
ATOM 735 C C . SER A 1 89 ? -11.570 7.688 10.816 1.00 60.69 89 SER A C 1
ATOM 737 O O . SER A 1 89 ? -11.818 6.490 10.662 1.00 60.69 89 SER A O 1
ATOM 739 N N . GLU A 1 90 ? -12.208 8.387 11.759 1.00 66.44 90 GLU A N 1
ATOM 740 C CA . GLU A 1 90 ? -13.268 7.806 12.600 1.00 66.44 90 GLU A CA 1
ATOM 741 C C . GLU A 1 90 ? -14.551 7.476 11.823 1.00 66.44 90 GLU A C 1
ATOM 743 O O . GLU A 1 90 ? -15.252 6.514 12.146 1.00 66.44 90 GLU A O 1
ATOM 748 N N . LYS A 1 91 ? -14.838 8.206 10.736 1.00 79.81 91 LYS A N 1
ATOM 749 C CA . LYS A 1 91 ? -15.979 7.902 9.860 1.00 79.81 91 LYS A CA 1
ATOM 750 C C . LYS A 1 91 ? -15.663 6.693 8.972 1.00 79.81 91 LYS A C 1
ATOM 752 O O . LYS A 1 91 ? -14.728 6.735 8.171 1.00 79.81 91 LYS A O 1
ATOM 757 N N . LYS A 1 92 ? -16.506 5.649 9.034 1.00 78.38 92 LYS A N 1
ATOM 758 C CA . LYS A 1 92 ? -16.345 4.391 8.266 1.00 78.38 92 LYS A CA 1
ATOM 759 C C . LYS A 1 92 ? -16.071 4.624 6.770 1.00 78.38 92 LYS A C 1
ATOM 761 O O . LYS A 1 92 ? -15.159 4.011 6.222 1.00 78.38 92 LYS A O 1
ATOM 766 N N . GLY A 1 93 ? -16.793 5.549 6.131 1.00 82.25 93 GLY A N 1
ATOM 767 C CA . GLY A 1 93 ? -16.606 5.875 4.709 1.00 82.25 93 GLY A CA 1
ATOM 768 C C . GLY A 1 93 ? -15.247 6.510 4.385 1.00 82.25 93 GLY A C 1
ATOM 769 O O . GLY A 1 93 ? -14.605 6.123 3.413 1.00 82.25 93 GLY A O 1
ATOM 770 N N . VAL A 1 94 ? -14.757 7.421 5.233 1.00 85.31 94 VAL A N 1
ATOM 771 C CA . VAL A 1 94 ? -13.431 8.047 5.060 1.00 85.31 94 VAL A CA 1
ATOM 772 C C . VAL A 1 94 ? -12.333 6.994 5.180 1.00 85.31 94 VAL A C 1
ATOM 774 O O . VAL A 1 94 ? -11.410 6.965 4.373 1.00 85.31 94 VAL A O 1
ATOM 777 N N . LYS A 1 95 ? -12.474 6.066 6.130 1.00 83.62 95 LYS A N 1
ATOM 778 C CA . LYS A 1 95 ? -11.548 4.944 6.325 1.00 83.62 95 LYS A CA 1
ATOM 779 C C . LYS A 1 95 ? -11.522 3.990 5.129 1.00 83.62 95 LYS A C 1
ATOM 781 O O . LYS A 1 95 ? -10.450 3.529 4.748 1.00 83.62 95 LYS A O 1
ATOM 786 N N . MET A 1 96 ? -12.679 3.719 4.517 1.00 87.56 96 MET A N 1
ATOM 787 C CA . MET A 1 96 ? -12.770 2.935 3.279 1.00 87.56 96 MET A CA 1
ATOM 788 C C . MET A 1 96 ? -12.052 3.637 2.124 1.00 87.56 96 MET A C 1
ATOM 790 O O . MET A 1 96 ? -11.165 3.039 1.521 1.00 87.56 96 MET A O 1
ATOM 794 N N . LEU A 1 97 ? -12.368 4.911 1.861 1.00 90.31 97 LEU A N 1
ATOM 795 C CA . LEU A 1 97 ? -11.712 5.694 0.804 1.00 90.31 97 LEU A CA 1
ATOM 796 C C . LEU A 1 97 ? -10.202 5.766 1.008 1.00 90.31 97 LEU A C 1
ATOM 798 O O . LEU A 1 97 ? -9.436 5.547 0.076 1.00 90.31 97 LEU A O 1
ATOM 802 N N . GLN A 1 98 ? -9.774 6.001 2.245 1.00 89.94 98 GLN A N 1
ATOM 803 C CA . GLN A 1 98 ? -8.371 6.029 2.612 1.00 89.94 98 GLN A CA 1
ATOM 804 C C . GLN A 1 98 ? -7.682 4.693 2.305 1.00 89.94 98 GLN A C 1
ATOM 806 O O . GLN A 1 98 ? -6.638 4.679 1.660 1.00 89.94 98 GLN A O 1
ATOM 811 N N . LYS A 1 99 ? -8.256 3.562 2.734 1.00 88.94 99 LYS A N 1
ATOM 812 C CA . LYS A 1 99 ? -7.681 2.230 2.475 1.00 88.94 99 LYS A CA 1
ATOM 813 C C . LYS A 1 99 ? -7.668 1.886 0.988 1.00 88.94 99 LYS A C 1
ATOM 815 O O . LYS A 1 99 ? -6.710 1.266 0.532 1.00 88.94 99 LYS A O 1
ATOM 820 N N . GLY A 1 100 ? -8.670 2.346 0.241 1.00 93.06 100 GLY A N 1
ATOM 821 C CA . GLY A 1 100 ? -8.711 2.217 -1.211 1.00 93.06 100 GLY A CA 1
ATOM 822 C C . GLY A 1 100 ? -7.619 3.029 -1.904 1.00 93.06 100 GLY A C 1
ATOM 823 O O . GLY A 1 100 ? -6.900 2.494 -2.747 1.00 93.06 100 GLY A O 1
ATOM 824 N N . ALA A 1 101 ? -7.441 4.293 -1.508 1.00 94.50 101 ALA A N 1
ATOM 825 C CA . ALA A 1 101 ? -6.386 5.167 -2.016 1.00 94.50 101 ALA A CA 1
ATOM 826 C C . ALA A 1 101 ? -4.993 4.591 -1.735 1.00 94.50 101 ALA A C 1
ATOM 828 O O . ALA A 1 101 ? -4.188 4.488 -2.654 1.00 94.50 101 ALA A O 1
ATOM 829 N N . ILE A 1 102 ? -4.740 4.125 -0.506 1.00 91.94 102 ILE A N 1
ATOM 830 C CA . ILE A 1 102 ? -3.464 3.498 -0.135 1.00 91.94 102 ILE A CA 1
ATOM 831 C C . ILE A 1 102 ? -3.207 2.251 -0.977 1.00 91.94 102 ILE A C 1
ATOM 833 O O . ILE A 1 102 ? -2.150 2.155 -1.586 1.00 91.94 102 ILE A O 1
ATOM 837 N N . GLY A 1 103 ? -4.167 1.318 -1.041 1.00 93.19 103 GLY A N 1
ATOM 838 C CA . GLY A 1 103 ? -4.004 0.081 -1.808 1.00 93.19 103 GLY A CA 1
ATOM 839 C C . GLY A 1 103 ? -3.714 0.371 -3.279 1.00 93.19 103 GLY A C 1
ATOM 840 O O . GLY A 1 103 ? -2.736 -0.127 -3.832 1.00 93.19 103 GLY A O 1
ATOM 841 N N . THR A 1 104 ? -4.508 1.257 -3.883 1.00 95.81 104 THR A N 1
ATOM 842 C CA . THR A 1 104 ? -4.331 1.673 -5.279 1.00 95.81 104 THR A CA 1
ATOM 843 C C . THR A 1 104 ? -2.959 2.320 -5.479 1.00 95.81 104 THR A C 1
ATOM 845 O O . THR A 1 104 ? -2.201 1.878 -6.337 1.00 95.81 104 THR A O 1
ATOM 848 N N . GLY A 1 105 ? -2.594 3.298 -4.642 1.00 95.56 105 GLY A N 1
ATOM 849 C CA . GLY A 1 105 ? -1.301 3.982 -4.685 1.00 95.56 105 GLY A CA 1
ATOM 850 C C . GLY A 1 105 ? -0.112 3.030 -4.565 1.00 95.56 105 GLY A C 1
ATOM 851 O O . GLY A 1 105 ? 0.807 3.100 -5.377 1.00 95.56 105 GLY A O 1
ATOM 852 N N . SER A 1 106 ? -0.163 2.072 -3.634 1.00 93.88 106 SER A N 1
ATOM 853 C CA . SER A 1 106 ? 0.840 1.009 -3.511 1.00 93.88 106 SER A CA 1
ATOM 854 C C . SER A 1 106 ? 0.968 0.181 -4.792 1.00 93.88 106 SER A C 1
ATOM 856 O O . SER A 1 106 ? 2.083 -0.114 -5.213 1.00 93.88 106 SER A O 1
ATOM 858 N N . GLY A 1 107 ? -0.147 -0.152 -5.451 1.00 95.75 107 GLY A N 1
ATOM 859 C CA . GLY A 1 107 ? -0.133 -0.883 -6.720 1.00 95.75 107 GLY A CA 1
ATOM 860 C C . GLY A 1 107 ? 0.556 -0.106 -7.843 1.00 95.75 107 GLY A C 1
ATOM 861 O O . GLY A 1 107 ? 1.399 -0.660 -8.547 1.00 95.75 107 GLY A O 1
ATOM 862 N N . LEU A 1 108 ? 0.266 1.194 -7.959 1.00 96.56 108 LEU A N 1
ATOM 863 C CA . LEU A 1 108 ? 0.915 2.083 -8.928 1.00 96.56 108 LEU A CA 1
ATOM 864 C C . LEU A 1 108 ? 2.424 2.205 -8.676 1.00 96.56 108 LEU A C 1
ATOM 866 O O . LEU A 1 108 ? 3.216 2.105 -9.615 1.00 96.56 108 LEU A O 1
ATOM 870 N N . ILE A 1 109 ? 2.828 2.380 -7.412 1.00 95.50 109 ILE A N 1
ATOM 871 C CA . ILE A 1 109 ? 4.241 2.452 -7.016 1.00 95.50 109 ILE A CA 1
ATOM 872 C C . ILE A 1 109 ? 4.966 1.159 -7.394 1.00 95.50 109 ILE A C 1
ATOM 874 O O . ILE A 1 109 ? 6.049 1.223 -7.976 1.00 95.50 109 ILE A O 1
ATOM 878 N N . LEU A 1 110 ? 4.377 -0.005 -7.097 1.00 95.25 110 LEU A N 1
ATOM 879 C CA . LEU A 1 110 ? 4.978 -1.307 -7.390 1.00 95.25 110 LEU A CA 1
ATOM 880 C C . LEU A 1 110 ? 5.246 -1.491 -8.882 1.00 95.25 110 LEU A C 1
ATOM 882 O O . LEU A 1 110 ? 6.364 -1.830 -9.269 1.00 95.25 110 LEU A O 1
ATOM 886 N N . VAL A 1 111 ? 4.235 -1.248 -9.716 1.00 95.88 111 VAL A N 1
ATOM 887 C CA . VAL A 1 111 ? 4.357 -1.419 -11.166 1.00 95.88 111 VAL A CA 1
ATOM 888 C C . VAL A 1 111 ? 5.338 -0.402 -11.746 1.00 95.88 111 VAL A C 1
ATOM 890 O O . VAL A 1 111 ? 6.228 -0.775 -12.507 1.00 95.88 111 VAL A O 1
ATOM 893 N N . SER A 1 112 ? 5.244 0.867 -11.351 1.00 95.25 112 SER A N 1
ATOM 894 C CA . SER A 1 112 ? 6.146 1.904 -11.863 1.00 95.25 112 SER A CA 1
ATOM 895 C C . SER A 1 112 ? 7.601 1.626 -11.484 1.00 95.25 112 SER A C 1
ATOM 897 O O . SER A 1 112 ? 8.491 1.680 -12.330 1.00 95.25 112 SER A O 1
ATOM 899 N N . THR A 1 113 ? 7.843 1.235 -10.231 1.00 93.69 113 THR A N 1
ATOM 900 C CA . THR A 1 113 ? 9.176 0.849 -9.751 1.00 93.69 113 THR A CA 1
ATOM 901 C C . THR A 1 113 ? 9.696 -0.381 -10.496 1.00 93.69 113 THR A C 1
ATOM 903 O O . THR A 1 113 ? 10.858 -0.415 -10.891 1.00 93.69 113 THR A O 1
ATOM 906 N N . TYR A 1 114 ? 8.839 -1.373 -10.759 1.00 94.62 114 TYR A N 1
ATOM 907 C CA . TYR A 1 114 ? 9.207 -2.564 -11.528 1.00 94.62 114 TYR A CA 1
ATOM 908 C C . TYR A 1 114 ? 9.725 -2.232 -12.937 1.00 94.62 114 TYR A C 1
ATOM 910 O O . TYR A 1 114 ? 10.681 -2.862 -13.400 1.00 94.62 114 TYR A O 1
ATOM 918 N N . TYR A 1 115 ? 9.114 -1.253 -13.612 1.00 93.50 115 TYR A N 1
ATOM 919 C CA . TYR A 1 115 ? 9.530 -0.819 -14.947 1.00 93.50 115 TYR A CA 1
ATOM 920 C C . TYR A 1 115 ? 10.759 0.100 -14.942 1.00 93.50 115 TYR A C 1
ATOM 922 O O . TYR A 1 115 ? 11.544 0.045 -15.884 1.00 93.50 115 TYR A O 1
ATOM 930 N N . LEU A 1 116 ? 10.955 0.905 -13.892 1.00 93.00 116 LEU A N 1
ATOM 931 C CA . LEU A 1 116 ? 12.116 1.798 -13.767 1.00 93.00 116 LEU A CA 1
ATOM 932 C C . LEU A 1 116 ? 13.404 1.075 -13.351 1.00 93.00 116 LEU A C 1
ATOM 934 O O . LEU A 1 116 ? 14.493 1.559 -13.648 1.00 93.00 116 LEU A O 1
ATOM 938 N N . LEU A 1 117 ? 13.311 -0.063 -12.657 1.00 92.69 117 LEU A N 1
ATOM 939 C CA . LEU A 1 117 ? 14.487 -0.799 -12.192 1.00 92.69 117 LEU A CA 1
ATOM 940 C C . LEU A 1 117 ? 15.219 -1.489 -13.363 1.00 92.69 117 LEU A C 1
ATOM 942 O O . LEU A 1 117 ? 14.656 -2.398 -13.975 1.00 92.69 117 LEU A O 1
ATOM 946 N N . PRO A 1 118 ? 16.502 -1.173 -13.632 1.00 91.19 118 PRO A N 1
ATOM 947 C CA . PRO A 1 118 ? 17.254 -1.766 -14.743 1.00 91.19 118 PRO A CA 1
ATOM 948 C C . PRO A 1 118 ? 17.807 -3.174 -14.439 1.00 91.19 118 PRO A C 1
ATOM 950 O O . PRO A 1 118 ? 18.534 -3.743 -15.248 1.00 91.19 118 PRO A O 1
ATOM 953 N N . PHE A 1 119 ? 17.491 -3.757 -13.279 1.00 92.25 119 PHE A N 1
ATOM 954 C CA . PHE A 1 119 ? 18.057 -5.033 -12.825 1.00 92.25 119 PHE A CA 1
ATOM 955 C C . PHE A 1 119 ? 17.363 -6.265 -13.425 1.00 92.25 119 PHE A C 1
ATOM 957 O O . PHE A 1 119 ? 16.298 -6.167 -14.038 1.00 92.25 119 PHE A O 1
ATOM 964 N N . GLN A 1 120 ? 17.939 -7.451 -13.198 1.00 92.06 120 GLN A N 1
ATOM 965 C CA . GLN A 1 120 ? 17.289 -8.730 -13.501 1.00 92.06 120 GLN A CA 1
ATOM 966 C C . GLN A 1 120 ? 16.050 -8.959 -12.621 1.00 92.06 120 GLN A C 1
ATOM 968 O O . GLN A 1 120 ? 15.942 -8.417 -11.519 1.00 92.06 120 GLN A O 1
ATOM 973 N N . ILE A 1 121 ? 15.136 -9.811 -13.092 1.00 90.38 121 ILE A N 1
ATOM 974 C CA . ILE A 1 121 ? 13.827 -10.060 -12.467 1.00 90.38 121 ILE A CA 1
ATOM 975 C C . ILE A 1 121 ? 13.911 -10.413 -10.974 1.00 90.38 121 ILE A C 1
ATOM 977 O O . ILE A 1 121 ? 13.140 -9.884 -10.178 1.00 90.38 121 ILE A O 1
ATOM 981 N N . ILE A 1 122 ? 14.891 -11.232 -10.576 1.00 92.50 122 ILE A N 1
ATOM 982 C CA . ILE A 1 122 ? 15.071 -11.666 -9.183 1.00 92.50 122 ILE A CA 1
ATOM 983 C C . ILE A 1 122 ? 15.364 -10.461 -8.280 1.00 92.50 122 ILE A C 1
ATOM 985 O O . ILE A 1 122 ? 14.693 -10.263 -7.269 1.00 92.50 122 ILE A O 1
ATOM 989 N N . PHE A 1 123 ? 16.309 -9.605 -8.676 1.00 92.06 123 PHE A N 1
ATOM 990 C CA . PHE A 1 123 ? 16.650 -8.401 -7.916 1.00 92.06 123 PHE A CA 1
ATOM 991 C C . PHE A 1 123 ? 15.493 -7.402 -7.863 1.00 92.06 123 PHE A C 1
ATOM 993 O O . PHE A 1 123 ? 15.280 -6.785 -6.821 1.00 92.06 123 PHE A O 1
ATOM 1000 N N . ARG A 1 124 ? 14.695 -7.281 -8.936 1.00 90.75 124 ARG A N 1
ATOM 1001 C CA . ARG A 1 124 ? 13.481 -6.447 -8.914 1.00 90.75 124 ARG A CA 1
ATOM 1002 C C . ARG A 1 124 ? 12.506 -6.923 -7.844 1.00 90.75 124 ARG A C 1
ATOM 1004 O O . ARG A 1 124 ? 12.058 -6.118 -7.037 1.00 90.75 124 ARG A O 1
ATOM 1011 N N . ILE A 1 125 ? 12.213 -8.223 -7.801 1.00 90.31 125 ILE A N 1
ATOM 1012 C CA . ILE A 1 125 ? 11.285 -8.803 -6.820 1.00 90.31 125 ILE A CA 1
ATOM 1013 C C . ILE A 1 125 ? 11.797 -8.591 -5.390 1.00 90.31 125 ILE A C 1
ATOM 1015 O O . ILE A 1 125 ? 11.015 -8.215 -4.516 1.00 90.31 125 ILE A O 1
ATOM 1019 N N . ILE A 1 126 ? 13.102 -8.762 -5.155 1.00 92.75 126 ILE A N 1
ATOM 1020 C CA . ILE A 1 126 ? 13.719 -8.507 -3.844 1.00 92.75 126 ILE A CA 1
ATOM 1021 C C . ILE A 1 126 ? 13.524 -7.041 -3.434 1.00 92.75 126 ILE A C 1
ATOM 1023 O O . ILE A 1 126 ? 13.024 -6.778 -2.342 1.00 92.75 126 ILE A O 1
ATOM 1027 N N . ILE A 1 127 ? 13.851 -6.088 -4.313 1.00 91.62 127 ILE A N 1
ATOM 1028 C CA . ILE A 1 127 ? 13.713 -4.650 -4.029 1.00 91.62 127 ILE A CA 1
ATOM 1029 C C . ILE A 1 127 ? 12.251 -4.284 -3.743 1.00 91.62 127 ILE A C 1
ATOM 1031 O O . ILE A 1 127 ? 11.972 -3.607 -2.756 1.00 91.62 127 ILE A O 1
ATOM 1035 N N . LEU A 1 128 ? 11.307 -4.769 -4.555 1.00 91.44 128 LEU A N 1
ATOM 1036 C CA . LEU A 1 128 ? 9.877 -4.515 -4.351 1.00 91.44 128 LEU A CA 1
ATOM 1037 C C . LEU A 1 128 ? 9.377 -5.094 -3.023 1.00 91.44 128 LEU A C 1
ATOM 1039 O O . LEU A 1 128 ? 8.608 -4.445 -2.317 1.00 91.44 128 LEU A O 1
ATOM 1043 N N . THR A 1 129 ? 9.851 -6.283 -2.647 1.00 88.69 129 THR A N 1
ATOM 1044 C CA . THR A 1 129 ? 9.502 -6.910 -1.366 1.00 88.69 129 THR A CA 1
ATOM 1045 C C . THR A 1 129 ? 10.031 -6.089 -0.190 1.00 88.69 129 THR A C 1
ATOM 1047 O O . THR A 1 129 ? 9.292 -5.832 0.759 1.00 88.69 129 THR A O 1
ATOM 1050 N N . ILE A 1 130 ? 11.279 -5.614 -0.266 1.00 91.06 130 ILE A N 1
ATOM 1051 C CA . ILE A 1 130 ? 11.871 -4.741 0.757 1.00 91.06 130 ILE A CA 1
ATOM 1052 C C . ILE A 1 130 ? 11.063 -3.445 0.890 1.00 91.06 130 ILE A C 1
ATOM 1054 O O . ILE A 1 130 ? 10.755 -3.042 2.011 1.00 91.06 130 ILE A O 1
ATOM 1058 N N . LEU A 1 131 ? 10.674 -2.820 -0.226 1.00 88.19 131 LEU A N 1
ATOM 1059 C CA . LEU A 1 131 ? 9.867 -1.596 -0.221 1.00 88.19 131 LEU A CA 1
ATOM 1060 C C . LEU A 1 131 ? 8.501 -1.803 0.446 1.00 88.19 131 LEU A C 1
ATOM 1062 O O . LEU A 1 131 ? 8.095 -0.974 1.260 1.00 88.19 131 LEU A O 1
ATOM 1066 N N . LEU A 1 132 ? 7.817 -2.915 0.159 1.00 86.69 132 LEU A N 1
ATOM 1067 C CA . LEU A 1 132 ? 6.543 -3.243 0.807 1.00 86.69 132 LEU A CA 1
ATOM 1068 C C . LEU A 1 132 ? 6.701 -3.457 2.310 1.00 86.69 132 LEU A C 1
ATOM 1070 O O . LEU A 1 132 ? 5.931 -2.905 3.094 1.00 86.69 132 LEU A O 1
ATOM 1074 N N . ILE A 1 133 ? 7.721 -4.212 2.725 1.00 87.62 133 ILE A N 1
ATOM 1075 C CA . ILE A 1 133 ? 7.986 -4.457 4.146 1.00 87.62 133 ILE A CA 1
ATOM 1076 C C . ILE A 1 133 ? 8.282 -3.137 4.861 1.00 87.62 133 ILE A C 1
ATOM 1078 O O . ILE A 1 133 ? 7.671 -2.865 5.892 1.00 87.62 133 ILE A O 1
ATOM 1082 N N . MET A 1 134 ? 9.170 -2.309 4.306 1.00 87.00 134 MET A N 1
ATOM 1083 C CA . MET A 1 134 ? 9.555 -1.016 4.882 1.00 87.00 134 MET A CA 1
ATOM 1084 C C . MET A 1 134 ? 8.375 -0.044 4.981 1.00 87.00 134 MET A C 1
ATOM 1086 O O . MET A 1 134 ? 8.261 0.667 5.977 1.00 87.00 134 MET A O 1
ATOM 1090 N N . GLY A 1 135 ? 7.477 -0.034 3.991 1.00 81.06 135 GLY A N 1
ATOM 1091 C CA . GLY A 1 135 ? 6.261 0.782 4.023 1.00 81.06 135 GLY A CA 1
ATOM 1092 C C . GLY A 1 135 ? 5.243 0.314 5.070 1.00 81.06 135 GLY A C 1
ATOM 1093 O O . GLY A 1 135 ? 4.649 1.135 5.770 1.00 81.06 135 GLY A O 1
ATOM 1094 N N . ASP A 1 136 ? 5.071 -0.999 5.224 1.00 79.31 136 ASP A N 1
ATOM 1095 C CA . ASP A 1 136 ? 4.071 -1.581 6.126 1.00 79.31 136 ASP A CA 1
ATOM 1096 C C . ASP A 1 136 ? 4.491 -1.580 7.602 1.00 79.31 136 ASP A C 1
ATOM 1098 O O . ASP A 1 136 ? 3.639 -1.492 8.492 1.00 79.31 136 ASP A O 1
ATOM 1102 N N . LEU A 1 137 ? 5.789 -1.710 7.887 1.00 82.44 137 LEU A N 1
ATOM 1103 C CA . LEU A 1 137 ? 6.331 -1.842 9.243 1.00 82.44 137 LEU A CA 1
ATOM 1104 C C . LEU A 1 137 ? 5.921 -0.700 10.195 1.00 82.44 137 LEU A C 1
ATOM 1106 O O . LEU A 1 137 ? 5.371 -0.999 11.262 1.00 82.44 137 LEU A O 1
ATOM 1110 N N . PRO A 1 138 ? 6.099 0.593 9.845 1.00 78.88 138 PRO A N 1
ATOM 1111 C CA . PRO A 1 138 ? 5.709 1.693 10.728 1.00 78.88 138 PRO A CA 1
ATOM 1112 C C . PRO A 1 138 ? 4.193 1.743 10.943 1.00 78.88 138 PRO A C 1
ATOM 1114 O O . PRO A 1 138 ? 3.728 2.038 12.044 1.00 78.88 138 PRO A O 1
ATOM 1117 N N . ILE A 1 139 ? 3.403 1.393 9.925 1.00 78.19 139 ILE A N 1
ATOM 1118 C CA . ILE A 1 139 ? 1.938 1.378 10.013 1.00 78.19 139 ILE A CA 1
ATOM 1119 C C . ILE A 1 139 ? 1.483 0.290 10.988 1.00 78.19 139 ILE A C 1
ATOM 1121 O O . ILE A 1 139 ? 0.659 0.554 11.868 1.00 78.19 139 ILE A O 1
ATOM 1125 N N . LYS A 1 140 ? 2.040 -0.922 10.862 1.00 77.69 140 LYS A N 1
ATOM 1126 C CA . LYS A 1 140 ? 1.766 -2.045 11.769 1.00 77.69 140 LYS A CA 1
ATOM 1127 C C . LYS A 1 140 ? 2.144 -1.692 13.204 1.00 77.69 140 LYS A C 1
ATOM 1129 O O . LYS A 1 140 ? 1.352 -1.936 14.113 1.00 77.69 140 LYS A O 1
ATOM 1134 N N . TYR A 1 141 ? 3.296 -1.054 13.399 1.00 80.81 141 TYR A N 1
ATOM 1135 C CA . TYR A 1 141 ? 3.748 -0.605 14.713 1.00 80.81 141 TYR A CA 1
ATOM 1136 C C . TYR A 1 141 ? 2.786 0.409 15.352 1.00 80.81 141 TYR A C 1
ATOM 1138 O O . TYR A 1 141 ? 2.357 0.230 16.494 1.00 80.81 141 TYR A O 1
ATOM 1146 N N . LEU A 1 142 ? 2.367 1.433 14.604 1.00 79.25 142 LEU A N 1
ATOM 1147 C CA . LEU A 1 142 ? 1.412 2.435 15.090 1.00 79.25 142 LEU A CA 1
ATOM 1148 C C . LEU A 1 142 ? 0.039 1.828 15.406 1.00 79.25 142 LEU A C 1
ATOM 1150 O O . LEU A 1 142 ? -0.567 2.153 16.430 1.00 79.25 142 LEU A O 1
ATOM 1154 N N . HIS A 1 143 ? -0.459 0.920 14.560 1.00 75.00 143 HIS A N 1
ATOM 1155 C CA . HIS A 1 143 ? -1.714 0.210 14.827 1.00 75.00 143 HIS A CA 1
ATOM 1156 C C . HIS A 1 143 ? -1.625 -0.677 16.069 1.00 75.00 143 HIS A C 1
ATOM 1158 O O . HIS A 1 143 ? -2.583 -0.722 16.845 1.00 75.00 143 HIS A O 1
ATOM 1164 N N . LEU A 1 144 ? -0.485 -1.334 16.294 1.00 75.38 144 LEU A N 1
ATOM 1165 C CA . LEU A 1 144 ? -0.252 -2.124 17.497 1.00 75.38 144 LEU A CA 1
ATOM 1166 C C . LEU A 1 144 ? -0.289 -1.239 18.746 1.00 75.38 144 LEU A C 1
ATOM 1168 O O . LEU A 1 144 ? -0.991 -1.571 19.699 1.00 75.38 144 LEU A O 1
ATOM 1172 N N . GLN A 1 145 ? 0.386 -0.086 18.733 1.00 79.38 145 GLN A N 1
ATOM 1173 C CA . GLN A 1 145 ? 0.346 0.845 19.864 1.00 79.38 145 GLN A CA 1
ATOM 1174 C C . GLN A 1 145 ? -1.066 1.373 20.140 1.00 79.38 145 GLN A C 1
ATOM 1176 O O . GLN A 1 145 ? -1.506 1.379 21.292 1.00 79.38 145 GLN A O 1
ATOM 1181 N N . LYS A 1 146 ? -1.808 1.769 19.097 1.00 76.06 146 LYS A N 1
ATOM 1182 C CA . LYS A 1 146 ? -3.194 2.237 19.249 1.00 76.06 146 LYS A CA 1
ATOM 1183 C C . LYS A 1 146 ? -4.091 1.135 19.820 1.00 76.06 146 LYS A C 1
ATOM 1185 O O . LYS A 1 146 ? -4.862 1.396 20.739 1.00 76.06 146 LYS A O 1
ATOM 1190 N N . SER A 1 147 ? -3.932 -0.099 19.347 1.00 73.81 147 SER A N 1
ATOM 1191 C CA . SER A 1 147 ? -4.677 -1.262 19.850 1.00 73.81 147 SER A CA 1
ATOM 1192 C C . SER A 1 147 ? -4.327 -1.579 21.309 1.00 73.81 147 SER A C 1
ATOM 1194 O O . SER A 1 147 ? -5.231 -1.786 22.117 1.00 73.81 147 SER A O 1
ATOM 1196 N N . LYS A 1 148 ? -3.038 -1.518 21.688 1.00 75.00 148 LYS A N 1
ATOM 1197 C CA . LYS A 1 148 ? -2.592 -1.651 23.087 1.00 75.00 148 LYS A CA 1
ATOM 1198 C C . LYS A 1 148 ? -3.211 -0.564 23.9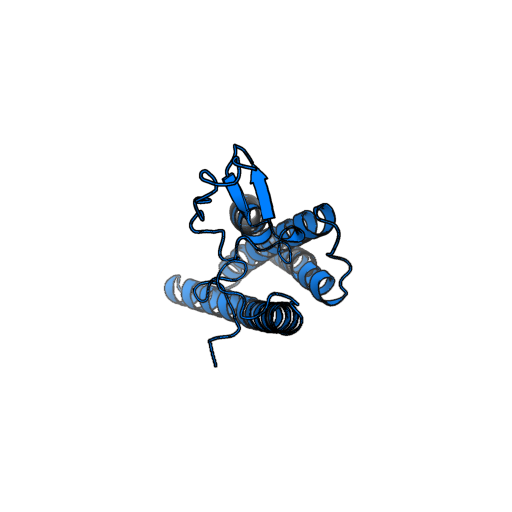74 1.00 75.00 148 LYS A C 1
ATOM 1200 O O . LYS A 1 148 ? -3.723 -0.878 25.044 1.00 75.00 148 LYS A O 1
ATOM 1205 N N . LYS A 1 149 ? -3.240 0.697 23.523 1.00 76.81 149 LYS A N 1
ATOM 1206 C CA . LYS A 1 149 ? -3.857 1.815 24.263 1.00 76.81 149 LYS A CA 1
ATOM 1207 C C . LYS A 1 149 ? -5.364 1.615 24.465 1.00 76.81 149 LYS A C 1
ATOM 1209 O O . LYS A 1 149 ? -5.848 1.793 25.578 1.00 76.81 149 LYS A O 1
ATOM 1214 N N . ILE A 1 150 ? -6.089 1.191 23.426 1.00 74.31 150 ILE A N 1
ATOM 1215 C CA . ILE A 1 150 ? -7.524 0.863 23.5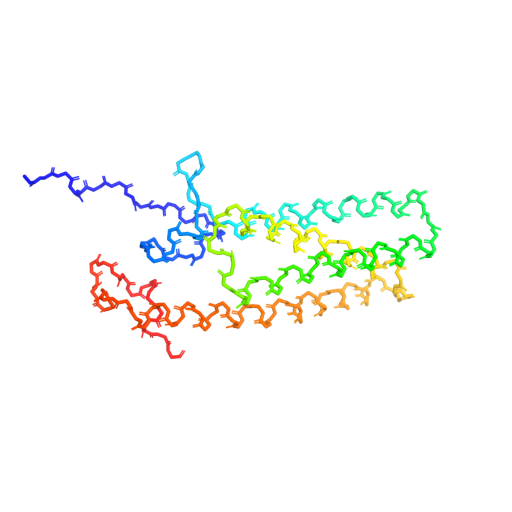12 1.00 74.31 150 ILE A CA 1
ATOM 1216 C C . ILE A 1 150 ? -7.754 -0.284 24.505 1.00 74.31 150 ILE A C 1
ATOM 1218 O O . ILE A 1 150 ? -8.624 -0.188 25.366 1.00 74.31 150 ILE A O 1
ATOM 1222 N N . CYS A 1 151 ? -6.949 -1.348 24.425 1.00 73.81 151 CYS A N 1
ATOM 1223 C CA . CYS A 1 151 ? -7.067 -2.497 25.321 1.00 73.81 151 CYS A CA 1
ATOM 1224 C C . CYS A 1 151 ? -6.757 -2.131 26.781 1.00 73.81 151 CYS A C 1
ATOM 1226 O O . CYS A 1 151 ? -7.437 -2.601 27.691 1.00 73.81 151 CYS A O 1
ATOM 1228 N N . ASN A 1 152 ? -5.756 -1.278 27.014 1.00 74.19 152 ASN A N 1
ATOM 1229 C CA . ASN A 1 152 ? -5.377 -0.829 28.353 1.00 74.19 152 ASN A CA 1
ATOM 1230 C C . ASN A 1 152 ? -6.443 0.035 29.025 1.00 74.19 152 ASN A C 1
ATOM 1232 O O . ASN A 1 152 ? -6.585 -0.045 30.240 1.00 74.19 152 ASN A O 1
ATOM 1236 N N . ASN A 1 153 ? -7.204 0.794 28.239 1.00 75.19 153 ASN A N 1
ATOM 1237 C CA . ASN A 1 153 ? -8.266 1.669 28.729 1.00 75.19 153 ASN A CA 1
ATOM 1238 C C . ASN A 1 153 ? -9.650 0.992 28.734 1.00 75.19 153 ASN A C 1
ATOM 1240 O O . ASN A 1 153 ? -10.659 1.659 28.958 1.00 75.19 153 ASN A O 1
ATOM 1244 N N . CYS A 1 154 ? -9.730 -0.314 28.458 1.00 73.94 154 CYS A N 1
ATOM 1245 C CA . CYS A 1 154 ? -10.999 -1.032 28.423 1.00 73.94 154 CYS A CA 1
ATOM 1246 C C . CYS A 1 154 ? -11.507 -1.317 29.852 1.00 73.94 154 CYS A C 1
ATOM 1248 O O . CYS A 1 154 ? -10.783 -1.936 30.631 1.00 73.94 154 CYS A O 1
ATOM 1250 N N . PRO A 1 155 ? -12.756 -0.957 30.202 1.00 72.88 155 PRO A N 1
ATOM 1251 C CA . PRO A 1 155 ? -13.310 -1.222 31.534 1.00 72.88 155 PRO A CA 1
ATOM 1252 C C . PRO A 1 155 ? -13.526 -2.717 31.811 1.00 72.88 155 PRO A C 1
ATOM 1254 O O . PRO A 1 155 ? -13.512 -3.135 32.961 1.00 72.88 155 PRO A O 1
ATOM 1257 N N . ASN A 1 156 ? -13.679 -3.532 30.762 1.00 70.50 156 ASN A N 1
ATOM 1258 C CA . ASN A 1 156 ? -13.826 -4.989 30.865 1.00 70.50 156 ASN A CA 1
ATOM 1259 C C . ASN A 1 156 ? -12.481 -5.724 30.707 1.00 70.50 156 ASN A C 1
ATOM 1261 O O . ASN A 1 156 ? -12.454 -6.914 30.387 1.00 70.50 156 ASN A O 1
ATOM 1265 N N . LYS A 1 157 ? -11.347 -5.021 30.848 1.00 66.44 157 LYS A N 1
ATOM 1266 C CA . LYS A 1 157 ? -10.018 -5.642 30.816 1.00 66.44 157 LYS A CA 1
ATOM 1267 C C . LYS A 1 157 ? -9.957 -6.680 31.946 1.00 66.44 157 LYS A C 1
ATOM 1269 O O . LYS A 1 157 ? -10.293 -6.348 33.077 1.00 66.44 157 LYS A O 1
ATOM 1274 N N . TRP A 1 158 ? -9.548 -7.912 31.627 1.00 64.00 158 TRP A N 1
ATOM 1275 C CA . TRP A 1 158 ? -9.469 -9.068 32.546 1.00 64.00 158 TRP A CA 1
ATOM 1276 C C . TRP A 1 158 ? -10.790 -9.772 32.909 1.00 64.00 158 TRP A C 1
ATOM 1278 O O . TRP A 1 158 ? -10.757 -10.782 33.613 1.00 64.00 158 TRP A O 1
ATOM 1288 N N . ASP A 1 159 ? -11.940 -9.312 32.407 1.00 70.31 159 ASP A N 1
ATOM 1289 C CA . ASP A 1 159 ? -13.198 -10.060 32.521 1.00 70.31 159 ASP A CA 1
ATOM 1290 C C . ASP A 1 159 ? -13.181 -11.215 31.508 1.00 70.31 159 ASP A C 1
ATOM 1292 O O . ASP A 1 159 ? -13.393 -10.994 30.319 1.00 70.31 159 ASP A O 1
ATOM 1296 N N . LYS A 1 160 ? -12.915 -12.448 31.959 1.00 65.69 160 LYS A N 1
ATOM 1297 C CA . LYS A 1 160 ? -12.799 -13.630 31.082 1.00 65.69 160 LYS A CA 1
ATOM 1298 C C . LYS A 1 160 ? -14.070 -13.929 30.280 1.00 65.69 160 LYS A C 1
ATOM 1300 O O . LYS A 1 160 ? -13.968 -14.547 29.223 1.00 65.69 160 LYS A O 1
ATOM 1305 N N . GLU A 1 161 ? -15.246 -13.507 30.751 1.00 66.44 161 GLU A N 1
ATOM 1306 C CA . GLU A 1 161 ? -16.506 -13.721 30.031 1.00 66.44 161 GLU A CA 1
ATOM 1307 C C . GLU A 1 161 ? -16.697 -12.705 28.897 1.00 66.44 161 GLU A C 1
ATOM 1309 O O . GLU A 1 161 ? -17.239 -13.045 27.846 1.00 66.44 161 GLU A O 1
ATOM 1314 N N . LYS A 1 162 ? -16.234 -11.461 29.082 1.00 64.69 162 LYS A N 1
ATOM 1315 C CA . LYS A 1 162 ? -16.405 -10.364 28.105 1.00 64.69 162 LYS A CA 1
ATOM 1316 C C . LYS A 1 162 ? -15.157 -10.057 27.275 1.00 64.69 162 LYS A C 1
ATOM 1318 O O . LYS A 1 162 ? -15.255 -9.417 26.230 1.00 64.69 162 LYS A O 1
ATOM 1323 N N . CYS A 1 163 ? -13.991 -10.486 27.736 1.00 65.31 163 CYS A N 1
ATOM 1324 C CA . CYS A 1 163 ? -12.679 -10.275 27.140 1.00 65.31 163 CYS A CA 1
ATOM 1325 C C . CYS A 1 163 ? -11.844 -11.561 27.300 1.00 65.31 163 CYS A C 1
ATOM 1327 O O . CYS A 1 163 ? -11.029 -11.666 28.220 1.00 65.31 163 CYS A O 1
ATOM 1329 N N . PRO A 1 164 ? -12.053 -12.566 26.427 1.00 63.53 164 PRO A N 1
ATOM 1330 C CA . PRO A 1 164 ? -11.280 -13.801 26.465 1.00 63.53 164 PRO A CA 1
ATOM 1331 C C . PRO A 1 164 ? -9.787 -13.508 26.280 1.00 63.53 164 PRO A C 1
ATOM 1333 O O . PRO A 1 164 ? -9.411 -12.678 25.447 1.00 63.53 164 PRO A O 1
ATOM 1336 N N . THR A 1 165 ? -8.939 -14.213 27.027 1.00 61.91 165 THR A N 1
ATOM 1337 C CA . THR A 1 165 ? -7.476 -14.037 27.039 1.00 61.91 165 THR A CA 1
ATOM 1338 C C . THR A 1 165 ? -6.844 -14.207 25.654 1.00 61.91 165 THR A C 1
ATOM 1340 O O . THR A 1 165 ? -5.943 -13.455 25.305 1.00 61.91 165 THR A O 1
ATOM 1343 N N . ASP A 1 166 ? -7.406 -15.074 24.803 1.00 58.59 166 ASP A N 1
ATOM 1344 C CA . ASP A 1 166 ? -6.954 -15.323 23.418 1.00 58.59 166 ASP A CA 1
ATOM 1345 C C . ASP A 1 166 ? -7.048 -14.093 22.500 1.00 58.59 166 ASP A C 1
ATOM 1347 O O . ASP A 1 166 ? -6.469 -14.044 21.413 1.00 58.59 166 ASP A O 1
ATOM 1351 N N . TYR A 1 167 ? -7.823 -13.096 22.919 1.00 56.38 167 TYR A N 1
ATOM 1352 C CA . TYR A 1 167 ? -8.081 -11.871 22.176 1.00 56.38 167 TYR A CA 1
ATOM 1353 C C . TYR A 1 167 ? -7.684 -10.616 22.953 1.00 56.38 167 TYR A C 1
ATOM 1355 O O . TYR A 1 167 ? -7.810 -9.500 22.437 1.00 56.38 167 TYR A O 1
ATOM 1363 N N . SER A 1 168 ? -7.228 -10.788 24.192 1.00 57.34 168 SER A N 1
ATOM 1364 C CA . SER A 1 168 ? -6.773 -9.704 25.039 1.00 57.34 168 SER A CA 1
ATOM 1365 C C . SER A 1 168 ? -5.319 -9.392 24.682 1.00 57.34 168 SER A C 1
ATOM 1367 O O . SER A 1 168 ? -4.447 -10.254 24.711 1.00 57.34 168 SER A O 1
ATOM 1369 N N . PHE A 1 169 ? -5.024 -8.125 24.385 1.00 61.28 169 PHE A N 1
ATOM 1370 C CA . PHE A 1 169 ? -3.635 -7.646 24.369 1.00 61.28 169 PHE A CA 1
ATOM 1371 C C . PHE A 1 169 ? -3.102 -7.426 25.801 1.00 61.28 169 PHE A C 1
ATOM 1373 O O . PHE A 1 169 ? -2.088 -6.755 25.974 1.00 61.28 169 PHE A O 1
ATOM 1380 N N . ALA A 1 170 ? -3.814 -7.913 26.827 1.00 49.12 170 ALA A N 1
ATOM 1381 C CA . ALA A 1 170 ? -3.476 -7.722 28.230 1.00 49.12 170 ALA A CA 1
ATOM 1382 C C . ALA A 1 170 ? -2.471 -8.772 28.735 1.00 49.12 170 ALA A C 1
ATOM 1384 O O . ALA A 1 170 ? -1.655 -8.437 29.587 1.00 49.12 170 ALA A O 1
ATOM 1385 N N . ASP A 1 171 ? -2.481 -9.985 28.169 1.00 43.19 171 ASP A N 1
ATOM 1386 C CA . ASP A 1 171 ? -1.631 -11.111 28.597 1.00 43.19 171 ASP A CA 1
ATOM 1387 C C . ASP A 1 171 ? -0.275 -11.218 27.865 1.00 43.19 171 ASP A C 1
ATOM 1389 O O . ASP A 1 171 ? 0.496 -12.141 28.119 1.00 43.19 171 ASP A O 1
ATOM 1393 N N . GLY A 1 172 ? 0.053 -10.293 26.957 1.00 42.88 172 GLY A N 1
ATOM 1394 C CA . GLY A 1 172 ? 1.263 -10.366 26.128 1.00 42.88 172 GLY A CA 1
ATOM 1395 C C . GLY A 1 172 ? 2.211 -9.186 26.328 1.00 42.88 172 GLY A C 1
ATOM 1396 O O . GLY A 1 172 ? 1.896 -8.074 25.892 1.00 42.88 172 GLY A O 1
ATOM 1397 N N . GLY A 1 173 ? 3.358 -9.469 26.962 1.00 37.75 173 GLY A N 1
ATOM 1398 C CA . GLY A 1 173 ? 4.533 -8.596 27.105 1.00 37.75 173 GLY A CA 1
ATOM 1399 C C . GLY A 1 173 ? 5.037 -7.957 25.812 1.00 37.75 173 GLY A C 1
ATOM 1400 O O . GLY A 1 173 ? 4.735 -8.456 24.705 1.00 37.75 173 GLY A O 1
#

pLDDT: mean 77.58, std 17.91, range [31.31, 96.75]

Sequence (173 aa):
MNSQKRKDLNWKILLSHHPSCPAYENHTFKLFGLEWCIGCFIGFPSLAMGIILSHMWIHRNYHTEIIVLNLIFGIMLFLFQMLSLFEISEKKGVKMLQKGAIGTGSGLILVSTYYLLPFQIIFRIIILTILLIMGDLPIKYLHLQKSKKICNNCPNKWDKEKCPTDYSFADGG

Foldseek 3Di:
DDDPDDDPPQPCDPQNLADPAPLCPLQWDDDPNHIHGLLCVLQQVLLVVLQVVLQVVCVVVVDLVSLVVLLVQLVVLLCLVVVVVVVVCSDSVSVNSNSSSNSNSLSSNLNSQLSPDPDDPVVSVVVNVVVVCVSVVVVVVVVVVVLLVSLVPDPCNPVCVNQPPVNRPNPPD

Secondary structure (DSSP, 8-state):
----SS-------TT--S-S-GGGTTTEEEETTEEEEHHHHHHHHHHHHHHHHHHHHHHHS--HHHHHHHHHHHHHHHGGGGGGTSSGGGSHHHHHHHHHHHHHHHHHHHHHHHHH--S-HHHHHHHHHHHHHHHHHHHHHHHHHHHHHHHHT-TTTT-TTTS-GGG-TTS--

Radius of gyration: 19.85 Å; chains: 1; bounding box: 52×33×56 Å